Protein AF-A0A6N2K9S1-F1 (afdb_monomer_lite)

Organism: Salix viminalis (NCBI:txid40686)

Structure (mmCIF, N/CA/C/O backbone):
data_AF-A0A6N2K9S1-F1
#
_entry.id   AF-A0A6N2K9S1-F1
#
loop_
_atom_site.group_PDB
_atom_site.id
_atom_site.type_symbol
_atom_site.label_atom_id
_atom_site.label_alt_id
_atom_site.label_comp_id
_atom_site.label_asym_id
_atom_site.label_entity_id
_atom_site.label_seq_id
_atom_site.pdbx_PDB_ins_code
_atom_site.Cartn_x
_atom_site.Cartn_y
_atom_site.Cartn_z
_atom_site.occupancy
_atom_site.B_iso_or_equiv
_atom_site.auth_seq_id
_atom_site.auth_comp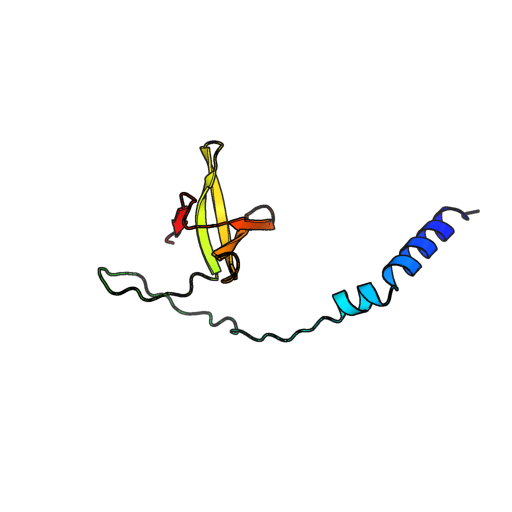_id
_atom_site.auth_asym_id
_atom_site.auth_atom_id
_atom_site.pdbx_PDB_model_num
ATOM 1 N N . MET A 1 1 ? -35.630 1.656 -39.416 1.00 49.81 1 MET A N 1
ATOM 2 C CA . MET A 1 1 ? -34.211 1.438 -39.791 1.00 49.81 1 MET A CA 1
ATOM 3 C C . MET A 1 1 ? -33.388 2.363 -38.896 1.00 49.81 1 MET A C 1
ATOM 5 O O . MET A 1 1 ? -33.482 3.559 -39.085 1.00 49.81 1 MET A O 1
ATOM 9 N N . SER A 1 2 ? -32.845 1.962 -37.740 1.00 58.00 2 SER A N 1
ATOM 10 C CA . SER A 1 2 ? -31.787 0.965 -37.463 1.00 58.00 2 SER A CA 1
ATOM 11 C C . SER A 1 2 ? -30.482 1.196 -38.244 1.00 58.00 2 SER A C 1
ATOM 13 O O . SER A 1 2 ? -29.958 0.278 -38.862 1.00 58.00 2 SER A O 1
ATOM 15 N N . SER A 1 3 ? -29.991 2.439 -38.278 1.00 58.62 3 SER A N 1
ATOM 16 C CA . SER A 1 3 ? -28.684 2.793 -38.863 1.00 58.62 3 SER A CA 1
ATOM 17 C C . SER A 1 3 ? -27.687 3.313 -37.819 1.00 58.62 3 SER A C 1
ATOM 19 O O . SER A 1 3 ? -26.516 2.951 -37.871 1.00 58.62 3 SER A O 1
ATOM 21 N N . ASP A 1 4 ? -28.142 4.077 -36.823 1.00 60.47 4 ASP A N 1
ATOM 22 C CA . ASP A 1 4 ? -27.254 4.703 -35.830 1.00 60.47 4 ASP A CA 1
ATOM 23 C C . ASP A 1 4 ? -26.650 3.698 -34.828 1.00 60.47 4 ASP A C 1
ATOM 25 O O . ASP A 1 4 ? -25.444 3.684 -34.581 1.00 60.47 4 ASP A O 1
ATOM 29 N N . ALA A 1 5 ? -27.462 2.760 -34.327 1.00 62.50 5 ALA A N 1
ATOM 30 C CA . ALA A 1 5 ? -26.995 1.726 -33.401 1.00 62.50 5 ALA A CA 1
ATOM 31 C C . ALA A 1 5 ? -25.998 0.756 -34.058 1.00 62.50 5 ALA A C 1
ATOM 33 O O . ALA A 1 5 ? -25.010 0.366 -33.438 1.00 62.50 5 ALA A O 1
ATOM 34 N N . ALA A 1 6 ? -26.221 0.406 -35.328 1.00 61.09 6 ALA A N 1
ATOM 35 C CA . ALA A 1 6 ? -25.298 -0.436 -36.083 1.00 61.09 6 ALA A CA 1
ATOM 36 C C . ALA A 1 6 ? -23.959 0.282 -36.320 1.00 61.09 6 ALA A C 1
ATOM 38 O O . ALA A 1 6 ? -22.901 -0.317 -36.133 1.00 61.09 6 ALA A O 1
ATOM 39 N N . LEU A 1 7 ? -23.992 1.579 -36.643 1.00 62.25 7 LEU A N 1
ATOM 40 C CA . LEU A 1 7 ? -22.786 2.384 -36.840 1.00 62.25 7 LEU A CA 1
ATOM 41 C C . LEU A 1 7 ? -21.971 2.527 -35.544 1.00 62.25 7 LEU A C 1
ATOM 43 O O . LEU A 1 7 ? -20.745 2.407 -35.565 1.00 62.25 7 LEU A O 1
ATOM 47 N N . LYS A 1 8 ? -22.645 2.686 -34.400 1.00 60.38 8 LYS A N 1
ATOM 48 C CA . LYS A 1 8 ? -21.999 2.704 -33.081 1.00 60.38 8 LYS A CA 1
ATOM 49 C C . LYS A 1 8 ? -21.341 1.376 -32.712 1.00 60.38 8 LYS A C 1
ATOM 51 O O . LYS A 1 8 ? -20.229 1.381 -32.191 1.00 60.38 8 LYS A O 1
ATOM 56 N N . LEU A 1 9 ? -21.992 0.248 -32.994 1.00 60.94 9 LEU A N 1
ATOM 57 C CA . LEU A 1 9 ? -21.418 -1.073 -32.718 1.00 60.94 9 LEU A CA 1
ATOM 58 C C . LEU A 1 9 ? -20.174 -1.338 -33.572 1.00 60.94 9 LEU A C 1
ATOM 60 O O . LEU A 1 9 ? -19.175 -1.840 -33.059 1.00 60.94 9 LEU A O 1
ATOM 64 N N . VAL A 1 10 ? -20.195 -0.935 -34.845 1.00 61.00 10 VAL A N 1
ATOM 65 C CA . VAL A 1 10 ? -19.034 -1.064 -35.736 1.00 61.00 10 VAL A CA 1
ATOM 66 C C . VAL A 1 10 ? -17.878 -0.178 -35.263 1.00 61.00 10 VAL A C 1
ATOM 68 O O . VAL A 1 10 ? -16.741 -0.644 -35.225 1.00 61.00 10 VAL A O 1
ATOM 71 N N . ALA A 1 11 ? -18.145 1.054 -34.817 1.00 59.62 11 ALA A N 1
ATOM 72 C CA . ALA A 1 11 ? -17.110 1.936 -34.273 1.00 59.62 11 ALA A CA 1
ATOM 73 C C . ALA A 1 11 ? -16.437 1.349 -33.017 1.00 59.62 11 ALA A C 1
ATOM 75 O O . ALA A 1 11 ? -15.210 1.375 -32.898 1.00 59.62 11 ALA A O 1
ATOM 76 N N . CYS A 1 12 ? -17.216 0.748 -32.112 1.00 58.12 12 CYS A N 1
ATOM 77 C CA . CYS A 1 12 ? -16.677 0.056 -30.941 1.00 58.12 12 CYS A CA 1
ATOM 78 C C . CYS A 1 12 ? -15.856 -1.183 -31.332 1.00 58.12 12 CYS A C 1
ATOM 80 O O . CYS A 1 12 ? -14.761 -1.377 -30.804 1.00 58.12 12 CYS A O 1
ATOM 82 N N . GLN A 1 13 ? -16.336 -1.985 -32.289 1.00 61.59 13 GLN A N 1
ATOM 83 C CA . GLN A 1 13 ? -15.641 -3.186 -32.763 1.00 61.59 13 GLN A CA 1
ATOM 84 C C . GLN A 1 13 ? -14.293 -2.856 -33.427 1.00 61.59 13 GLN A C 1
ATOM 86 O O . GLN A 1 13 ? -13.303 -3.563 -33.228 1.00 61.59 13 GLN A O 1
ATOM 91 N N . VAL A 1 14 ? -14.228 -1.760 -34.189 1.00 61.66 14 VAL A N 1
ATOM 92 C CA . VAL A 1 14 ? -12.988 -1.301 -34.828 1.00 61.66 14 VAL A CA 1
ATOM 93 C C . VAL A 1 14 ? -11.997 -0.792 -33.777 1.00 61.66 14 VAL A C 1
ATOM 95 O O . VAL A 1 14 ? -10.821 -1.157 -33.836 1.00 61.66 14 VAL A O 1
ATOM 98 N N . ALA A 1 15 ? -12.459 -0.059 -32.758 1.00 59.38 15 ALA A N 1
ATOM 99 C CA . ALA A 1 15 ? -11.606 0.432 -31.674 1.00 59.38 15 ALA A CA 1
ATOM 100 C C . ALA A 1 15 ? -10.941 -0.703 -30.866 1.00 59.38 15 ALA A C 1
ATOM 102 O O . ALA A 1 15 ? -9.753 -0.614 -30.546 1.00 59.38 15 ALA A O 1
ATOM 103 N N . VAL A 1 16 ? -11.658 -1.802 -30.595 1.00 56.69 16 VAL A N 1
ATOM 104 C CA . VAL A 1 16 ? -11.101 -2.960 -29.860 1.00 56.69 16 VAL A CA 1
ATOM 105 C C . VAL A 1 16 ? -10.188 -3.852 -30.710 1.00 56.69 16 VAL A C 1
ATOM 107 O O . VAL A 1 16 ? -9.441 -4.664 -30.169 1.00 56.69 16 VAL A O 1
ATOM 110 N N . SER A 1 17 ? -10.203 -3.697 -32.038 1.00 55.53 17 SER A N 1
ATOM 111 C CA . SER A 1 17 ? -9.374 -4.483 -32.966 1.00 55.53 17 SER A CA 1
ATOM 112 C C . SER A 1 17 ? -7.976 -3.898 -33.224 1.00 55.53 17 SER A C 1
ATOM 114 O O . SER A 1 17 ? -7.177 -4.503 -33.941 1.00 55.53 17 SER A O 1
ATOM 116 N N . SER A 1 18 ? -7.662 -2.758 -32.600 1.00 57.03 18 SER A N 1
ATOM 117 C CA . SER A 1 18 ? -6.359 -2.092 -32.657 1.00 57.03 18 SER A CA 1
ATOM 118 C C . SER A 1 18 ? -5.199 -3.042 -32.295 1.00 57.03 18 SER A C 1
ATOM 120 O O . SER A 1 18 ? -5.234 -3.676 -31.234 1.00 57.03 18 SER A O 1
ATOM 122 N N . PRO A 1 19 ? -4.118 -3.103 -33.101 1.00 53.69 19 PRO A N 1
ATOM 123 C CA . PRO A 1 19 ? -2.922 -3.894 -32.792 1.00 53.69 19 PRO A CA 1
ATOM 124 C C . PRO A 1 19 ? -2.298 -3.561 -31.425 1.00 53.69 19 PRO A C 1
ATOM 126 O O . PRO A 1 19 ? -1.751 -4.445 -30.769 1.00 53.69 19 PRO A O 1
ATOM 129 N N . LYS A 1 20 ? -2.447 -2.313 -30.947 1.00 51.91 20 LYS A N 1
ATOM 130 C CA . LYS A 1 20 ? -1.986 -1.880 -29.613 1.00 51.91 20 LYS A CA 1
ATOM 131 C C . LYS A 1 20 ? -2.773 -2.529 -28.470 1.00 51.91 20 LYS A C 1
ATOM 133 O O . LYS A 1 20 ? -2.200 -2.786 -27.418 1.00 51.91 20 LYS A O 1
ATOM 138 N N . LEU A 1 21 ? -4.058 -2.830 -28.673 1.00 49.03 21 LEU A N 1
ATOM 139 C CA . LEU A 1 21 ? -4.891 -3.508 -27.675 1.00 49.03 21 LEU A CA 1
ATOM 140 C C . LEU A 1 21 ? -4.699 -5.030 -27.741 1.00 49.03 21 LEU A C 1
ATOM 142 O O . LEU A 1 21 ? -4.689 -5.696 -26.708 1.00 49.03 21 LEU A O 1
ATOM 146 N N . LYS A 1 22 ? -4.413 -5.579 -28.931 1.00 47.44 22 LYS A N 1
ATOM 147 C CA . LYS A 1 22 ? -4.006 -6.987 -29.072 1.00 47.44 22 LYS A CA 1
ATOM 148 C C . LYS A 1 22 ? -2.693 -7.290 -28.351 1.00 47.44 22 LYS A C 1
ATOM 150 O O . LYS A 1 22 ? -2.580 -8.367 -27.786 1.00 47.44 22 LYS A O 1
ATOM 155 N N . ALA A 1 23 ? -1.753 -6.346 -28.287 1.00 48.00 23 ALA A N 1
ATOM 156 C CA . ALA A 1 23 ? -0.546 -6.484 -27.467 1.00 48.00 23 ALA A CA 1
ATOM 157 C C . ALA A 1 23 ? -0.839 -6.430 -25.952 1.00 48.00 23 ALA A C 1
ATOM 159 O O . ALA A 1 23 ? -0.182 -7.120 -25.183 1.00 48.00 23 ALA A O 1
ATOM 160 N N . MET A 1 24 ? -1.861 -5.680 -25.522 1.00 48.34 24 MET A N 1
ATOM 161 C CA . MET A 1 24 ? -2.267 -5.598 -24.108 1.00 48.34 24 MET A CA 1
ATOM 162 C C . MET A 1 24 ? -3.088 -6.811 -23.641 1.00 48.34 24 MET A C 1
ATOM 164 O O . MET A 1 24 ? -3.026 -7.169 -22.471 1.00 48.34 24 MET A O 1
ATOM 168 N N . LEU A 1 25 ? -3.831 -7.469 -24.539 1.00 47.22 25 LEU A N 1
ATOM 169 C CA . LEU A 1 25 ? -4.551 -8.719 -24.244 1.00 47.22 25 LEU A CA 1
ATOM 170 C C . LEU A 1 25 ? -3.706 -9.978 -24.508 1.00 47.22 25 LEU A C 1
ATOM 172 O O . LEU A 1 25 ? -3.980 -11.033 -23.944 1.00 47.22 25 LEU A O 1
ATOM 176 N N . SER A 1 26 ? -2.674 -9.869 -25.351 1.00 46.03 26 SER A N 1
ATOM 177 C CA . SER A 1 26 ? -1.697 -10.928 -25.643 1.00 46.03 26 SER A CA 1
ATOM 178 C C . SER A 1 26 ? -0.387 -10.758 -24.865 1.00 46.03 26 SER A C 1
ATOM 180 O O . SER A 1 26 ? 0.598 -11.427 -25.174 1.00 46.03 26 SER A O 1
ATOM 182 N N . GLY A 1 27 ? -0.366 -9.898 -23.846 1.00 43.03 27 GLY A N 1
ATOM 183 C CA . GLY A 1 27 ? 0.718 -9.784 -22.873 1.00 43.03 27 GLY A CA 1
ATOM 184 C C . GLY A 1 27 ? 0.639 -10.904 -21.842 1.00 43.03 27 GLY A C 1
ATOM 185 O O . GLY A 1 27 ? 0.489 -10.656 -20.651 1.00 43.03 27 GLY A O 1
ATOM 186 N N . LYS A 1 28 ? 0.701 -12.155 -22.310 1.00 47.56 28 LYS A N 1
ATOM 187 C CA . LYS A 1 28 ? 1.128 -13.284 -21.484 1.00 47.56 28 LYS A CA 1
ATOM 188 C C . LYS A 1 28 ? 2.633 -13.147 -21.274 1.00 47.56 28 LYS A C 1
ATOM 190 O O . LYS A 1 28 ? 3.401 -13.914 -21.843 1.00 47.56 28 LYS A O 1
ATOM 195 N N . ASP A 1 29 ? 3.036 -12.195 -20.444 1.00 44.06 29 ASP A N 1
ATOM 196 C CA . ASP A 1 29 ? 4.307 -12.338 -19.753 1.00 44.06 29 ASP A CA 1
ATOM 197 C C . ASP A 1 29 ? 4.059 -13.241 -18.555 1.00 44.06 29 ASP A C 1
ATOM 199 O O . ASP A 1 29 ? 3.554 -12.869 -17.495 1.00 44.06 29 ASP A O 1
ATOM 203 N N . VAL A 1 30 ? 4.345 -14.506 -18.832 1.00 46.38 30 VAL A N 1
ATOM 204 C CA . VAL A 1 30 ? 4.582 -15.566 -17.874 1.00 46.38 30 VAL A CA 1
ATOM 205 C C . VAL A 1 30 ? 5.682 -15.092 -16.926 1.00 46.38 30 VAL A C 1
ATOM 207 O O . VAL A 1 30 ? 6.863 -15.285 -17.184 1.00 46.38 30 VAL A O 1
ATOM 210 N N . TYR A 1 31 ? 5.290 -14.510 -15.801 1.00 45.88 31 TYR A N 1
ATOM 211 C CA . TYR A 1 31 ? 6.110 -14.543 -14.600 1.00 45.88 31 TYR A CA 1
ATOM 212 C C . TYR A 1 31 ? 5.424 -15.473 -13.615 1.00 45.88 31 TYR A C 1
ATOM 214 O O . TYR A 1 31 ? 4.565 -15.083 -12.827 1.00 45.88 31 TYR A O 1
ATOM 222 N N . GLN A 1 32 ? 5.783 -16.753 -13.715 1.00 49.53 32 GLN A N 1
ATOM 223 C CA . GLN A 1 32 ? 5.537 -17.692 -12.636 1.00 49.53 32 GLN A CA 1
ATOM 224 C C . GLN A 1 32 ? 6.381 -17.253 -11.443 1.00 49.53 32 GLN A C 1
ATOM 226 O O . GLN A 1 32 ? 7.584 -17.480 -11.426 1.00 49.53 32 GLN A O 1
ATOM 231 N N . ASN A 1 33 ? 5.746 -16.643 -10.449 1.00 47.22 33 ASN A N 1
ATOM 232 C CA . ASN A 1 33 ? 6.269 -16.642 -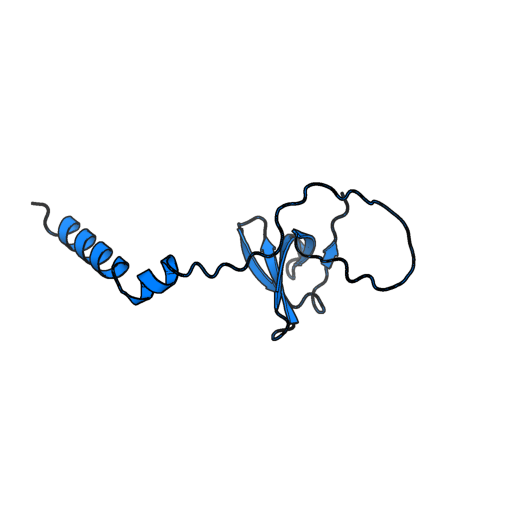9.093 1.00 47.22 33 ASN A CA 1
ATOM 233 C C . ASN A 1 33 ? 5.203 -17.234 -8.176 1.00 47.22 33 ASN A C 1
ATOM 235 O O . ASN A 1 33 ? 4.209 -16.587 -7.864 1.00 47.22 33 ASN A O 1
ATOM 239 N N . GLY A 1 34 ? 5.455 -18.485 -7.784 1.00 42.69 34 GLY A N 1
ATOM 240 C CA . GLY A 1 34 ? 4.865 -19.152 -6.629 1.00 42.69 34 GLY A CA 1
ATOM 241 C C . GLY A 1 34 ? 3.425 -19.612 -6.809 1.00 42.69 34 GLY A C 1
ATOM 242 O O . GLY A 1 34 ? 2.487 -18.844 -6.629 1.00 42.69 34 GLY A O 1
ATOM 243 N N . GLY A 1 35 ? 3.243 -20.903 -7.091 1.00 36.81 35 GLY A N 1
ATOM 244 C CA . GLY A 1 35 ? 1.958 -21.559 -6.879 1.00 36.81 35 GLY 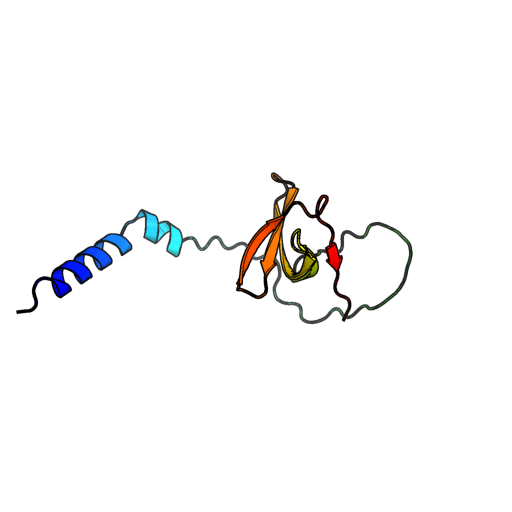A CA 1
ATOM 245 C C . GLY A 1 35 ? 1.477 -21.381 -5.435 1.00 36.81 35 GLY A C 1
ATOM 246 O O . GLY A 1 35 ? 2.282 -21.308 -4.508 1.00 36.81 35 GLY A O 1
ATOM 247 N N . LEU A 1 36 ? 0.154 -21.317 -5.271 1.00 52.06 36 LEU A N 1
ATOM 248 C CA . LEU A 1 36 ? -0.554 -21.397 -3.994 1.00 52.06 36 LEU A CA 1
ATOM 249 C C . LEU A 1 36 ? -0.085 -22.633 -3.210 1.00 52.06 36 LEU A C 1
ATOM 251 O O . LEU A 1 36 ? -0.650 -23.716 -3.352 1.00 52.06 36 LEU A O 1
ATOM 255 N N . HIS A 1 37 ? 0.929 -22.477 -2.362 1.00 39.59 37 HIS A N 1
ATOM 256 C CA . HIS A 1 37 ? 1.150 -23.402 -1.264 1.00 39.59 37 HIS A CA 1
ATOM 257 C C . HIS A 1 37 ? 0.263 -22.947 -0.111 1.00 39.59 37 HIS A C 1
ATOM 259 O O . HIS A 1 37 ? 0.631 -22.149 0.745 1.00 39.59 37 HIS A O 1
ATOM 265 N N . ILE A 1 38 ? -0.967 -23.453 -0.150 1.00 52.72 38 ILE A N 1
ATOM 266 C CA . ILE A 1 38 ? -1.777 -23.662 1.042 1.00 52.72 38 ILE A CA 1
ATOM 267 C C . ILE A 1 38 ? -0.899 -24.387 2.071 1.00 52.72 38 ILE A C 1
ATOM 269 O O . ILE A 1 38 ? -0.383 -25.472 1.806 1.00 52.72 38 ILE A O 1
ATOM 273 N N . GLY A 1 39 ? -0.701 -23.748 3.224 1.00 49.34 39 GLY A N 1
ATOM 274 C CA . GLY A 1 39 ? -0.020 -24.326 4.378 1.00 49.34 39 GLY A CA 1
ATOM 275 C C . GLY A 1 39 ? 1.279 -23.624 4.763 1.00 49.34 39 GLY A C 1
ATOM 276 O O . GLY A 1 39 ? 2.360 -24.089 4.424 1.00 49.34 39 GLY A O 1
ATOM 277 N N . SER A 1 40 ? 1.175 -22.578 5.581 1.00 46.34 40 SER A N 1
ATOM 278 C CA . SER A 1 40 ? 2.102 -22.419 6.703 1.00 46.34 40 SER A CA 1
ATOM 279 C C . SER A 1 40 ? 1.419 -21.629 7.813 1.00 46.34 40 SER A C 1
ATOM 281 O O . SER A 1 40 ? 1.462 -20.404 7.862 1.00 46.34 40 SER A O 1
ATOM 283 N N . SER A 1 41 ? 0.732 -22.354 8.694 1.00 64.25 41 SER A N 1
ATOM 284 C CA . SER A 1 41 ? 0.413 -21.851 10.022 1.00 64.25 41 SER A CA 1
ATOM 285 C C . SER A 1 41 ? 1.693 -21.906 10.847 1.00 64.25 41 SER A C 1
ATOM 287 O O . SER A 1 41 ? 2.087 -22.996 11.258 1.00 64.25 41 SER A O 1
ATOM 289 N N . GLN A 1 42 ? 2.333 -20.778 11.125 1.00 47.56 42 GLN A N 1
ATOM 290 C CA . GLN A 1 42 ? 3.202 -20.688 12.298 1.00 47.56 42 GLN A CA 1
ATOM 291 C C . GLN A 1 42 ? 2.925 -19.380 13.015 1.00 47.56 42 GLN A C 1
ATOM 293 O O . GLN A 1 42 ? 3.490 -18.328 12.741 1.00 47.56 42 GLN A O 1
ATOM 298 N N . ASN A 1 43 ? 1.972 -19.507 13.932 1.00 55.78 43 ASN A N 1
ATOM 299 C CA . ASN A 1 43 ? 1.803 -18.609 15.045 1.00 55.78 43 ASN A CA 1
ATOM 300 C C . ASN A 1 43 ? 3.035 -18.707 15.963 1.00 55.78 43 ASN A C 1
ATOM 302 O O . ASN A 1 43 ? 3.468 -19.809 16.307 1.00 55.78 43 ASN A O 1
ATOM 306 N N . ALA A 1 44 ? 3.462 -17.530 16.411 1.00 46.97 44 ALA A N 1
ATOM 307 C CA . ALA A 1 44 ? 4.115 -17.237 17.679 1.00 46.97 44 ALA A CA 1
ATOM 308 C C . ALA A 1 44 ? 5.656 -17.241 17.791 1.00 46.97 44 ALA A C 1
ATOM 310 O O . ALA A 1 44 ? 6.366 -18.153 17.376 1.00 46.97 44 ALA A O 1
ATOM 311 N N . PHE A 1 45 ? 6.077 -16.212 18.544 1.00 42.31 45 PHE A N 1
ATOM 312 C CA . PHE A 1 45 ? 7.329 -16.010 19.285 1.00 42.31 45 PHE A CA 1
ATOM 313 C C . PHE A 1 45 ? 8.470 -15.357 18.485 1.00 42.31 45 PHE A C 1
ATOM 315 O O . PHE A 1 45 ? 9.070 -15.941 17.598 1.00 42.31 45 PHE A O 1
ATOM 322 N N . SER A 1 46 ? 8.669 -14.045 18.636 1.00 47.38 46 SER A N 1
ATOM 323 C CA . SER A 1 46 ? 9.361 -13.348 19.740 1.00 47.38 46 SER A CA 1
ATOM 324 C C . SER A 1 46 ? 10.827 -13.084 19.386 1.00 47.38 46 SER A C 1
ATOM 326 O O . SER A 1 46 ? 11.606 -14.017 19.274 1.00 47.38 46 SER A O 1
ATOM 328 N N . ASN A 1 47 ? 11.178 -11.800 19.293 1.00 53.09 47 ASN A N 1
ATOM 329 C CA . ASN A 1 47 ? 12.530 -11.239 19.386 1.00 53.09 47 ASN A CA 1
ATOM 330 C C . ASN A 1 47 ? 13.632 -11.857 18.491 1.00 53.09 47 ASN A C 1
ATOM 332 O O . ASN A 1 47 ? 14.330 -12.776 18.910 1.00 53.09 47 ASN A O 1
ATOM 336 N N . LEU A 1 48 ? 13.910 -11.152 17.377 1.00 41.09 48 LEU A N 1
ATOM 337 C CA . LEU A 1 48 ? 15.146 -11.181 16.559 1.00 41.09 48 LEU A CA 1
ATOM 338 C C . LEU A 1 48 ? 15.309 -12.404 15.628 1.00 41.09 48 LEU A C 1
ATOM 340 O O . LEU A 1 48 ? 14.925 -13.497 16.024 1.00 41.09 48 LEU A O 1
ATOM 344 N N . PRO A 1 49 ? 15.950 -12.311 14.440 1.00 38.19 49 PRO A N 1
ATOM 345 C CA . PRO A 1 49 ? 16.422 -11.178 13.633 1.00 38.19 49 PRO A CA 1
ATOM 346 C C . PRO A 1 49 ? 15.424 -10.848 12.507 1.00 38.19 49 PRO A C 1
ATOM 348 O O . PRO A 1 49 ? 14.419 -11.530 12.355 1.00 38.19 49 PRO A O 1
ATOM 351 N N . THR A 1 50 ? 15.665 -9.796 11.722 1.00 45.38 50 THR A N 1
ATOM 352 C CA . THR A 1 50 ? 14.843 -9.384 10.567 1.00 45.38 50 THR A CA 1
ATOM 353 C C . THR A 1 50 ? 14.766 -10.480 9.495 1.00 45.38 50 THR A C 1
ATOM 355 O O . THR A 1 50 ? 15.415 -10.398 8.453 1.00 45.38 50 THR A O 1
ATOM 358 N N . CYS A 1 51 ? 13.978 -11.526 9.734 1.00 46.69 51 CYS A N 1
ATOM 359 C CA . CYS A 1 51 ? 13.441 -12.356 8.678 1.00 46.69 51 CYS A CA 1
ATOM 360 C C . CYS A 1 51 ? 12.558 -11.429 7.854 1.00 46.69 51 CYS A C 1
ATOM 362 O O . CYS A 1 51 ? 11.520 -10.967 8.322 1.00 46.69 51 CYS A O 1
ATOM 364 N N . SER A 1 52 ? 12.997 -11.113 6.639 1.00 57.06 52 SER A N 1
ATOM 365 C CA . SER A 1 52 ? 12.136 -10.528 5.620 1.00 57.06 52 SER A CA 1
ATOM 366 C C . SER A 1 52 ? 11.101 -11.585 5.234 1.00 57.06 52 SER A C 1
ATOM 368 O O . SER A 1 52 ? 11.208 -12.228 4.189 1.00 57.06 52 SER A O 1
ATOM 370 N N . CYS A 1 53 ? 10.144 -11.847 6.123 1.00 66.00 53 CYS A N 1
ATOM 371 C CA . CYS A 1 53 ? 8.966 -12.613 5.778 1.00 66.00 53 CYS A CA 1
ATOM 372 C C . CYS A 1 53 ? 8.322 -11.882 4.603 1.00 66.00 53 CYS A C 1
ATOM 374 O O . CYS A 1 53 ? 8.135 -10.664 4.644 1.00 66.00 53 CYS A O 1
ATOM 376 N N . ASN A 1 54 ? 8.076 -12.613 3.519 1.00 82.12 54 ASN A N 1
ATOM 377 C CA . ASN A 1 54 ? 7.401 -12.046 2.370 1.00 82.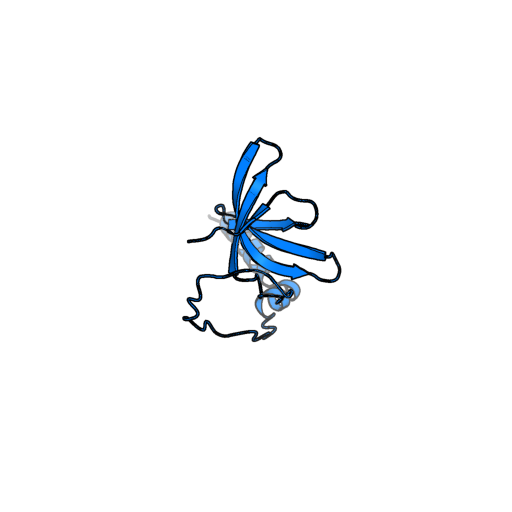12 54 ASN A CA 1
ATOM 378 C C . ASN A 1 54 ? 6.015 -11.574 2.827 1.00 82.12 54 AS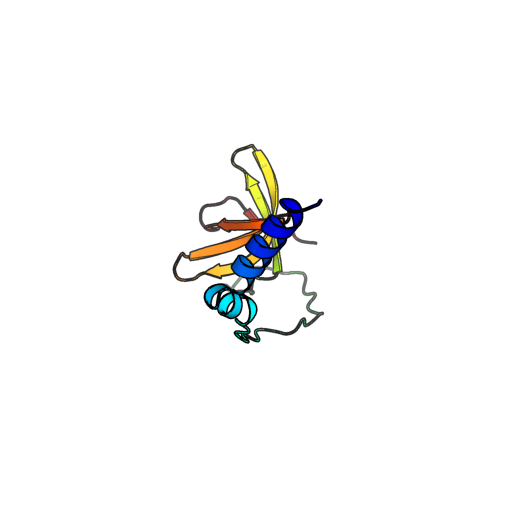N A C 1
ATOM 380 O O . ASN A 1 54 ? 5.196 -12.393 3.222 1.00 82.12 54 ASN A O 1
ATOM 384 N N . CYS A 1 55 ? 5.778 -10.264 2.799 1.00 89.44 55 CYS A N 1
ATOM 385 C CA . CYS A 1 55 ? 4.517 -9.667 3.226 1.00 89.44 55 CYS A CA 1
ATOM 386 C C . CYS A 1 55 ? 3.443 -9.696 2.126 1.00 89.44 55 CYS A C 1
ATOM 388 O O . CYS A 1 55 ? 2.332 -9.221 2.337 1.00 89.44 55 CYS A O 1
ATOM 390 N N . ILE A 1 56 ? 3.747 -10.226 0.934 1.00 92.88 56 ILE A N 1
ATOM 391 C CA . ILE A 1 56 ? 2.770 -10.362 -0.149 1.00 92.88 56 ILE A CA 1
ATOM 392 C C . ILE A 1 56 ? 1.685 -11.360 0.263 1.00 92.88 56 ILE A C 1
ATOM 394 O O . ILE A 1 56 ? 1.971 -12.507 0.588 1.00 92.88 56 ILE A O 1
ATOM 398 N N . GLY A 1 57 ? 0.430 -10.931 0.162 1.00 92.69 57 GLY A N 1
ATOM 399 C CA . GLY A 1 57 ? -0.748 -11.697 0.560 1.00 92.69 57 GLY A CA 1
ATOM 400 C C . GLY A 1 57 ? -1.254 -11.358 1.959 1.00 92.69 57 GLY A C 1
ATOM 401 O O . GLY A 1 57 ? -2.415 -11.641 2.243 1.00 92.69 57 GLY A O 1
ATOM 402 N N . GLU A 1 58 ? -0.440 -10.695 2.781 1.00 93.62 58 GLU A N 1
ATOM 403 C CA . GLU A 1 58 ? -0.828 -10.300 4.131 1.00 93.62 58 GLU A CA 1
ATOM 404 C C . GLU A 1 58 ? -1.867 -9.176 4.117 1.00 93.62 58 GLU A C 1
ATOM 406 O O . GLU A 1 58 ? -1.852 -8.281 3.258 1.00 93.62 58 GLU A O 1
ATOM 411 N N . VAL A 1 59 ? -2.771 -9.236 5.096 1.00 94.06 59 VAL A N 1
ATOM 412 C CA . VAL A 1 59 ? -3.777 -8.203 5.341 1.00 94.06 59 VAL A CA 1
ATOM 413 C C . VAL A 1 59 ? -3.179 -7.152 6.263 1.00 94.06 59 VAL A C 1
ATOM 415 O O . VAL A 1 59 ? -2.633 -7.457 7.323 1.00 94.06 59 VAL A O 1
ATOM 418 N N . VAL A 1 60 ? -3.320 -5.897 5.864 1.00 94.31 60 VAL A N 1
ATOM 419 C CA . VAL A 1 60 ? -2.894 -4.737 6.634 1.00 94.31 60 VAL A CA 1
ATOM 420 C C . VAL A 1 60 ? -4.086 -3.859 6.969 1.00 94.31 60 VAL A C 1
ATOM 422 O O . VAL A 1 60 ? -4.989 -3.657 6.151 1.00 94.31 60 VAL A O 1
ATOM 425 N N . ARG A 1 61 ? -4.067 -3.326 8.183 1.00 94.38 61 ARG A N 1
ATOM 426 C CA . ARG A 1 61 ? -4.947 -2.260 8.642 1.00 94.38 61 ARG A CA 1
ATOM 427 C C . ARG A 1 61 ? -4.211 -0.939 8.457 1.00 94.38 61 ARG A C 1
ATOM 429 O O . ARG A 1 61 ? -3.079 -0.819 8.911 1.00 94.38 61 ARG A O 1
ATOM 436 N N . LEU A 1 62 ? -4.838 0.032 7.800 1.00 92.69 62 LEU A N 1
ATOM 437 C CA . LEU A 1 62 ? -4.304 1.379 7.599 1.00 92.69 62 LEU A CA 1
ATOM 438 C C . LEU A 1 62 ? -5.201 2.420 8.265 1.00 92.69 62 LEU A C 1
ATOM 440 O O . LEU A 1 62 ? -6.429 2.375 8.123 1.00 92.69 62 LEU A O 1
ATOM 444 N N . SER A 1 63 ? -4.577 3.388 8.926 1.00 88.31 63 SER A N 1
ATOM 445 C CA . SER A 1 63 ? -5.245 4.579 9.446 1.00 88.31 63 SER A CA 1
ATOM 446 C C . SER A 1 63 ? -5.336 5.630 8.331 1.00 88.31 63 SER A C 1
ATOM 448 O O . SER A 1 63 ? -4.322 6.141 7.861 1.00 88.31 63 SER A O 1
ATOM 450 N N . SER A 1 64 ? -6.543 5.944 7.854 1.00 75.56 64 SER A N 1
ATOM 451 C CA . SER A 1 64 ? -6.755 7.008 6.860 1.00 75.56 64 SER A CA 1
ATOM 452 C C . SER A 1 64 ? -6.672 8.397 7.501 1.00 75.56 64 SER A C 1
ATOM 454 O O . SER A 1 64 ? -7.025 8.576 8.662 1.00 75.56 64 SER A O 1
ATOM 456 N N . LEU A 1 65 ? -6.343 9.416 6.699 1.00 65.75 65 LEU A N 1
ATOM 457 C CA . LEU A 1 65 ? -6.386 10.842 7.076 1.00 65.75 65 LEU A CA 1
ATOM 458 C C . LEU A 1 65 ? -7.769 11.332 7.547 1.00 65.75 65 LEU A C 1
ATOM 460 O O . LEU A 1 65 ? -7.889 12.435 8.066 1.00 65.75 65 LEU A O 1
ATOM 464 N N . THR A 1 66 ? -8.820 10.549 7.305 1.00 76.81 66 THR A N 1
ATOM 465 C CA . THR A 1 66 ? -10.209 10.856 7.689 1.00 76.81 66 THR A CA 1
ATOM 466 C C . THR A 1 66 ? -10.649 10.114 8.955 1.00 76.81 66 THR A C 1
ATOM 468 O O . THR A 1 66 ? -11.847 9.967 9.183 1.00 76.81 66 THR A O 1
ATOM 471 N N . ASP A 1 67 ? -9.695 9.592 9.734 1.00 72.69 67 ASP A N 1
ATOM 472 C CA . ASP A 1 67 ? -9.900 8.723 10.906 1.00 72.69 67 ASP A CA 1
ATOM 473 C C . ASP A 1 67 ? -10.681 7.431 10.607 1.00 72.69 67 ASP A C 1
ATOM 475 O O . ASP A 1 67 ? -11.114 6.708 11.505 1.00 72.69 67 ASP A O 1
ATOM 479 N N . GLN A 1 68 ? -10.850 7.101 9.326 1.00 84.12 68 GLN A N 1
ATOM 480 C CA . GLN A 1 68 ? -11.434 5.839 8.901 1.00 84.12 68 GLN A CA 1
ATOM 481 C C . GLN A 1 68 ? -10.357 4.762 8.843 1.00 84.12 68 GLN A C 1
ATOM 483 O O . GLN A 1 68 ? -9.286 4.948 8.265 1.00 84.12 68 GLN A O 1
ATOM 488 N N . ILE A 1 69 ? -10.662 3.612 9.430 1.00 89.19 69 ILE A N 1
ATOM 489 C CA . ILE A 1 69 ? -9.815 2.431 9.334 1.00 89.19 69 ILE A CA 1
ATOM 490 C C . ILE A 1 69 ? -10.125 1.745 8.007 1.00 89.19 69 ILE A C 1
ATOM 492 O O . ILE A 1 69 ? -11.287 1.474 7.704 1.00 89.19 69 ILE A O 1
ATOM 496 N N . CYS A 1 70 ? -9.089 1.450 7.231 1.00 90.88 70 CYS A N 1
ATOM 497 C CA . CYS A 1 70 ? -9.213 0.694 5.993 1.00 90.88 70 CYS A CA 1
ATOM 498 C C . CYS A 1 70 ? -8.412 -0.601 6.086 1.00 90.88 70 CYS A C 1
ATOM 500 O O . CYS A 1 70 ? -7.325 -0.625 6.661 1.00 90.88 70 CYS A O 1
ATOM 502 N N . PHE A 1 71 ? -8.919 -1.655 5.456 1.00 93.62 71 PHE A N 1
ATOM 503 C CA . PHE A 1 71 ? -8.195 -2.909 5.302 1.00 93.62 71 PHE A CA 1
ATOM 504 C C . PHE A 1 71 ? -7.767 -3.097 3.853 1.00 93.62 71 PHE A C 1
ATOM 506 O O . PHE A 1 71 ? -8.464 -2.706 2.912 1.00 93.62 71 PHE A O 1
ATOM 513 N N . GLY A 1 72 ? -6.599 -3.696 3.667 1.00 94.56 72 GLY A N 1
ATOM 514 C CA . GLY A 1 72 ? -6.094 -4.006 2.343 1.00 94.56 72 GLY A CA 1
ATOM 515 C C . GLY A 1 72 ? -5.129 -5.176 2.345 1.00 94.56 72 GLY A C 1
ATOM 516 O O . GLY A 1 72 ? -4.588 -5.556 3.376 1.00 94.56 72 GLY A O 1
ATOM 517 N N . ILE A 1 73 ? -4.917 -5.750 1.166 1.00 95.94 73 ILE A N 1
ATOM 518 C CA . ILE A 1 73 ? -4.001 -6.871 0.948 1.00 95.94 73 ILE A CA 1
ATOM 519 C C . ILE A 1 73 ? -2.779 -6.370 0.187 1.00 95.94 73 ILE A C 1
ATOM 521 O O . ILE A 1 73 ? -2.919 -5.751 -0.876 1.00 95.94 73 ILE A O 1
ATOM 525 N N . ILE A 1 74 ? -1.582 -6.690 0.678 1.00 95.62 74 ILE A N 1
ATOM 526 C CA . ILE A 1 74 ? -0.331 -6.391 -0.025 1.00 95.62 74 ILE A CA 1
ATOM 527 C C . ILE A 1 74 ? -0.224 -7.299 -1.252 1.00 95.62 74 ILE A C 1
ATOM 529 O O . ILE A 1 74 ? -0.171 -8.522 -1.146 1.00 95.62 74 ILE A O 1
ATOM 533 N N . LYS A 1 75 ? -0.180 -6.712 -2.450 1.00 96.00 75 LYS A N 1
ATOM 534 C CA . LYS A 1 75 ? -0.076 -7.462 -3.714 1.00 96.00 75 LYS A CA 1
ATOM 535 C C . LYS A 1 75 ? 1.335 -7.516 -4.279 1.00 96.00 75 LYS A C 1
ATOM 537 O O . LYS A 1 75 ? 1.686 -8.500 -4.920 1.00 96.00 75 LYS A O 1
ATOM 542 N N . ARG A 1 76 ? 2.123 -6.455 -4.096 1.00 94.62 76 ARG A N 1
ATOM 543 C CA . ARG A 1 76 ? 3.507 -6.357 -4.589 1.00 94.62 76 ARG A CA 1
ATOM 544 C C . ARG A 1 76 ? 4.267 -5.229 -3.906 1.00 94.62 76 ARG A C 1
ATOM 546 O O . ARG A 1 76 ? 3.645 -4.290 -3.412 1.00 94.62 76 ARG A O 1
ATOM 553 N N . TYR A 1 77 ? 5.589 -5.288 -4.001 1.00 94.00 77 TYR A N 1
ATOM 554 C CA . TYR A 1 77 ? 6.506 -4.196 -3.695 1.00 94.00 77 TYR A CA 1
ATOM 555 C C . TYR A 1 77 ? 7.220 -3.757 -4.978 1.00 94.00 77 TYR A C 1
ATOM 557 O O . TYR A 1 77 ? 7.679 -4.596 -5.752 1.00 94.00 77 TYR A O 1
ATOM 565 N N . ASP A 1 78 ? 7.270 -2.452 -5.217 1.00 92.31 78 ASP A N 1
ATOM 566 C CA . ASP A 1 78 ? 8.069 -1.834 -6.269 1.00 92.31 78 ASP A CA 1
ATOM 567 C C . ASP A 1 78 ? 9.320 -1.220 -5.639 1.00 92.31 78 ASP A C 1
ATOM 569 O O . ASP A 1 78 ? 9.237 -0.241 -4.897 1.00 92.31 78 ASP A O 1
ATOM 573 N N . GLU A 1 79 ? 10.480 -1.799 -5.942 1.00 91.44 79 GLU A N 1
ATOM 574 C CA . GLU A 1 79 ? 11.768 -1.374 -5.396 1.00 91.44 79 GLU A CA 1
ATOM 575 C C . GLU A 1 79 ? 12.188 0.016 -5.884 1.00 91.44 79 GLU A C 1
ATOM 577 O O . GLU A 1 79 ? 12.791 0.770 -5.120 1.00 91.44 79 GLU A O 1
ATOM 582 N N . TYR A 1 80 ? 11.829 0.393 -7.116 1.00 93.62 80 TYR A N 1
ATOM 583 C CA . TYR A 1 80 ? 12.235 1.677 -7.685 1.00 93.62 80 TYR A CA 1
ATOM 584 C C . TYR A 1 80 ? 11.533 2.839 -6.982 1.00 93.62 80 TYR A C 1
ATOM 586 O O . TYR A 1 80 ? 12.171 3.814 -6.583 1.00 93.62 80 TYR A O 1
ATOM 594 N N . SER A 1 81 ? 10.215 2.728 -6.789 1.00 94.19 81 SER A N 1
ATOM 595 C CA . SER A 1 81 ? 9.445 3.738 -6.055 1.00 94.19 81 SER A CA 1
ATOM 596 C C . SER A 1 81 ? 9.451 3.536 -4.538 1.00 94.19 81 SER A C 1
ATOM 598 O O . SER A 1 81 ? 9.033 4.437 -3.810 1.00 94.19 81 SER A O 1
ATOM 600 N N . ARG A 1 82 ? 9.923 2.375 -4.067 1.00 94.31 82 ARG A N 1
ATOM 601 C CA . ARG A 1 82 ? 9.837 1.897 -2.678 1.00 94.31 82 ARG A CA 1
ATOM 602 C C . ARG A 1 82 ? 8.403 1.883 -2.138 1.00 94.31 82 ARG A C 1
ATOM 604 O O . ARG A 1 82 ? 8.170 2.169 -0.966 1.00 94.31 82 ARG A O 1
ATOM 611 N N . LYS A 1 83 ? 7.430 1.549 -2.992 1.00 96.19 83 LYS A N 1
ATOM 612 C CA . LYS A 1 83 ? 6.001 1.512 -2.642 1.00 96.19 83 LYS A CA 1
ATOM 613 C C . LYS A 1 83 ? 5.421 0.110 -2.722 1.00 96.19 83 LYS A C 1
ATOM 615 O O . LYS A 1 83 ? 5.780 -0.685 -3.585 1.00 96.19 83 LYS A O 1
ATOM 620 N N . HIS A 1 84 ? 4.447 -0.155 -1.863 1.00 95.62 84 HIS A N 1
ATOM 621 C CA . HIS A 1 84 ? 3.629 -1.357 -1.905 1.00 95.62 84 HIS A CA 1
ATOM 622 C C . HIS A 1 84 ? 2.327 -1.086 -2.649 1.00 95.62 84 HIS A C 1
ATOM 624 O O . HIS A 1 84 ? 1.707 -0.037 -2.494 1.00 95.62 84 HIS A O 1
ATOM 630 N N . SER A 1 85 ? 1.893 -2.049 -3.452 1.00 96.88 85 SER A N 1
ATOM 631 C CA . SER A 1 85 ? 0.565 -2.046 -4.055 1.00 96.88 85 SER A CA 1
ATOM 632 C C . SER A 1 85 ? -0.409 -2.707 -3.092 1.00 96.88 85 SER A C 1
ATOM 634 O O . SER A 1 85 ? -0.291 -3.906 -2.837 1.00 96.88 85 SER A O 1
ATOM 636 N N . ILE A 1 86 ? -1.377 -1.943 -2.604 1.00 96.62 86 ILE A N 1
ATOM 637 C CA . ILE A 1 86 ? -2.404 -2.397 -1.668 1.00 96.62 86 ILE A CA 1
ATOM 638 C C . ILE A 1 86 ? -3.736 -2.480 -2.405 1.00 96.62 86 ILE A C 1
ATOM 640 O O . ILE A 1 86 ? -4.143 -1.506 -3.038 1.00 96.62 86 ILE A O 1
ATOM 644 N N . MET A 1 87 ? -4.386 -3.643 -2.350 1.00 97.06 87 MET A N 1
ATOM 645 C CA . MET A 1 87 ? -5.751 -3.841 -2.846 1.00 97.06 87 MET A CA 1
ATOM 646 C C . MET A 1 87 ? -6.727 -3.723 -1.679 1.00 97.06 87 MET A C 1
ATOM 648 O O . MET A 1 87 ? -6.638 -4.514 -0.742 1.00 97.06 87 MET A O 1
ATOM 652 N N . PHE A 1 88 ? -7.627 -2.750 -1.741 1.00 94.94 88 PHE A N 1
ATOM 653 C CA . PHE A 1 88 ? -8.618 -2.478 -0.701 1.00 94.94 88 PHE A CA 1
ATOM 654 C C . PHE A 1 88 ? -9.890 -3.309 -0.891 1.00 94.94 88 PHE A C 1
ATOM 656 O O . PHE A 1 88 ? -10.082 -3.963 -1.919 1.00 94.94 88 PHE A O 1
ATOM 663 N N . GLU A 1 89 ? -10.767 -3.268 0.111 1.00 92.75 89 GLU A N 1
ATOM 664 C CA . GLU A 1 89 ? -12.058 -3.972 0.133 1.00 92.75 89 GLU A CA 1
ATOM 665 C C . GLU A 1 89 ? -12.988 -3.581 -1.027 1.00 92.75 89 GLU A C 1
ATOM 667 O O . GLU A 1 89 ? -13.746 -4.412 -1.519 1.00 92.75 89 GLU A O 1
ATOM 672 N N . ASP A 1 90 ? -12.892 -2.341 -1.516 1.00 91.06 90 ASP A N 1
ATOM 673 C CA . ASP A 1 90 ? -13.643 -1.844 -2.678 1.00 91.06 90 ASP A CA 1
ATOM 674 C C . ASP A 1 90 ? -13.078 -2.332 -4.029 1.00 91.06 90 ASP A C 1
ATOM 676 O O . ASP A 1 90 ? -13.585 -1.974 -5.094 1.00 91.06 90 ASP A O 1
ATOM 680 N N . GLY A 1 91 ? -12.011 -3.138 -4.001 1.00 92.50 91 GLY A N 1
ATOM 681 C CA . GLY A 1 91 ? -11.295 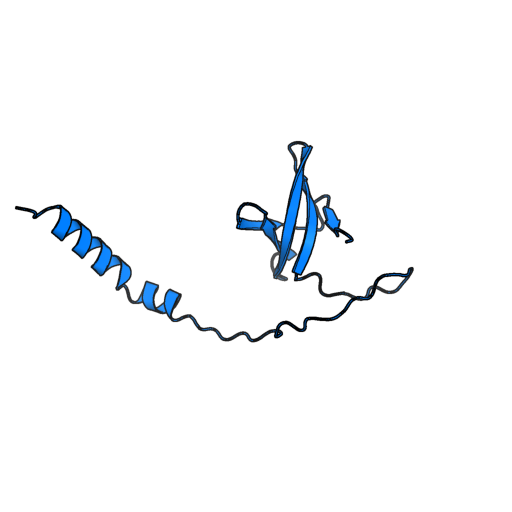-3.627 -5.176 1.00 92.50 91 GLY A CA 1
ATOM 682 C C . GLY A 1 91 ? -10.348 -2.602 -5.803 1.00 92.50 91 GLY A C 1
ATOM 683 O O . GLY A 1 91 ? -9.655 -2.928 -6.771 1.00 92.50 91 GLY A O 1
ATOM 684 N N . SER A 1 92 ? -10.274 -1.378 -5.271 1.00 94.12 92 SER A N 1
ATOM 685 C CA . SER A 1 92 ? -9.317 -0.378 -5.732 1.00 94.12 92 SER A CA 1
ATOM 686 C C . SER A 1 92 ? -7.894 -0.764 -5.331 1.00 94.12 92 SER A C 1
ATOM 688 O O . SER A 1 92 ? -7.651 -1.405 -4.307 1.00 94.12 92 SER A O 1
ATOM 690 N N . VAL A 1 93 ? -6.926 -0.369 -6.158 1.00 95.12 93 VAL A N 1
ATOM 691 C CA . VAL A 1 93 ? -5.505 -0.613 -5.902 1.00 95.12 93 VAL A CA 1
ATOM 692 C C . VAL A 1 93 ? -4.783 0.720 -5.787 1.00 95.12 93 VAL A C 1
ATOM 694 O O . VAL A 1 93 ? -4.861 1.546 -6.698 1.00 95.12 93 VAL A O 1
ATOM 697 N N . LYS A 1 94 ? -4.046 0.927 -4.691 1.00 94.38 94 LYS A N 1
ATOM 698 C CA . LYS A 1 94 ? -3.201 2.117 -4.498 1.00 94.38 94 LYS A CA 1
ATOM 699 C C . LYS A 1 94 ? -1.758 1.728 -4.222 1.00 94.38 94 LYS A C 1
ATOM 701 O O . LYS A 1 94 ? -1.482 0.673 -3.660 1.00 94.38 94 LYS A O 1
ATOM 706 N N . PHE A 1 95 ? -0.841 2.607 -4.611 1.00 95.62 95 PHE A N 1
ATOM 707 C CA . PHE A 1 95 ? 0.583 2.462 -4.333 1.00 95.62 95 PHE A CA 1
ATOM 708 C C . PHE A 1 95 ? 0.958 3.348 -3.156 1.00 95.62 95 PHE A C 1
ATOM 710 O O . PHE A 1 95 ? 0.938 4.576 -3.279 1.00 95.62 95 PHE A O 1
ATOM 717 N N . LEU A 1 96 ? 1.312 2.725 -2.041 1.00 94.00 96 LEU A N 1
ATOM 718 C CA . LEU A 1 96 ? 1.585 3.400 -0.783 1.00 94.00 96 LEU A CA 1
ATOM 719 C C . LEU A 1 96 ? 3.033 3.199 -0.367 1.00 94.00 96 LEU A C 1
ATOM 721 O O . LEU A 1 96 ? 3.583 2.099 -0.446 1.00 94.00 96 LEU A O 1
ATOM 725 N N . ASP A 1 97 ? 3.650 4.281 0.087 1.00 93.69 97 ASP A N 1
ATOM 726 C CA . ASP A 1 97 ? 4.927 4.208 0.781 1.00 93.69 97 ASP A CA 1
ATOM 727 C C . ASP A 1 97 ? 4.639 3.834 2.235 1.00 93.69 97 ASP A C 1
ATOM 729 O O . ASP A 1 97 ? 4.467 4.695 3.091 1.00 93.69 97 ASP A O 1
ATOM 733 N N . MET A 1 98 ? 4.561 2.531 2.505 1.00 90.38 98 MET A N 1
ATOM 734 C CA . MET A 1 98 ? 4.236 2.005 3.834 1.00 90.38 98 MET A CA 1
ATOM 735 C C . MET A 1 98 ? 5.238 2.433 4.922 1.00 90.38 98 MET A C 1
ATOM 737 O O . MET A 1 98 ? 4.949 2.278 6.096 1.00 90.38 98 MET A O 1
ATOM 741 N N . SER A 1 99 ? 6.401 3.005 4.586 1.00 90.38 99 SER A N 1
ATOM 742 C CA . SER A 1 99 ? 7.292 3.579 5.607 1.00 90.38 99 SER A CA 1
ATOM 743 C C . SER A 1 99 ? 6.803 4.921 6.172 1.00 90.38 99 SER A C 1
ATOM 745 O O . SER A 1 99 ? 7.340 5.390 7.173 1.00 90.38 99 SER A O 1
ATOM 747 N N . LYS A 1 100 ? 5.812 5.546 5.523 1.00 91.44 100 LYS A N 1
ATOM 748 C CA . LYS A 1 100 ? 5.254 6.860 5.882 1.00 91.44 100 LYS A CA 1
ATOM 749 C C . LYS A 1 100 ? 3.807 6.806 6.353 1.00 91.44 100 LYS A C 1
ATOM 751 O O . LYS A 1 100 ? 3.320 7.800 6.879 1.00 91.44 100 LYS A O 1
ATOM 756 N N . GLU A 1 101 ? 3.135 5.685 6.127 1.00 90.06 101 GLU A N 1
ATOM 757 C CA . GLU A 1 101 ? 1.760 5.474 6.566 1.00 90.06 101 GLU A CA 1
ATOM 758 C C . GLU A 1 101 ? 1.741 4.852 7.965 1.00 90.06 101 GLU A C 1
ATOM 760 O O . GLU A 1 101 ? 2.671 4.140 8.347 1.00 90.06 101 GLU A O 1
ATOM 765 N N . ASP A 1 102 ? 0.655 5.076 8.700 1.00 90.56 102 ASP A N 1
ATOM 766 C CA . ASP A 1 102 ? 0.361 4.341 9.928 1.00 90.56 102 ASP A CA 1
ATOM 767 C C . ASP A 1 102 ? -0.417 3.066 9.582 1.00 90.56 102 ASP A C 1
ATOM 769 O O . ASP A 1 102 ? -1.540 3.119 9.061 1.00 90.56 102 ASP A O 1
ATOM 773 N N . TRP A 1 103 ? 0.216 1.913 9.799 1.00 92.62 103 TRP A N 1
ATOM 774 C CA . TRP A 1 103 ? -0.347 0.613 9.461 1.00 92.62 103 TRP A CA 1
ATOM 775 C C . TRP A 1 103 ? 0.167 -0.499 10.373 1.00 92.62 103 TRP A C 1
ATOM 777 O O . TRP A 1 103 ? 1.266 -0.435 10.923 1.00 92.62 103 TRP A O 1
ATOM 787 N N . GLU A 1 104 ? -0.617 -1.568 10.460 1.00 92.81 104 GLU A N 1
ATOM 788 C CA . GLU A 1 104 ? -0.261 -2.794 11.172 1.00 92.81 104 GLU A CA 1
ATOM 789 C C . GLU A 1 104 ? -0.727 -4.035 10.402 1.00 92.81 104 GLU A C 1
ATOM 791 O O . GLU A 1 104 ? -1.697 -3.987 9.639 1.00 92.81 104 GLU A O 1
ATOM 796 N N . PHE A 1 105 ? -0.030 -5.160 10.586 1.00 92.06 105 PHE A N 1
ATOM 797 C CA . PHE A 1 105 ? -0.520 -6.453 10.108 1.00 92.06 105 PHE A CA 1
ATOM 798 C C . PHE A 1 105 ? -1.721 -6.895 10.939 1.00 92.06 105 PHE A C 1
ATOM 800 O O . PHE A 1 105 ? -1.723 -6.766 12.163 1.00 92.06 105 PHE A O 1
ATOM 807 N N . VAL A 1 106 ? -2.722 -7.468 10.277 1.00 90.12 106 VAL A N 1
ATOM 808 C CA . VAL A 1 106 ? -3.864 -8.072 10.963 1.00 90.12 106 VAL A CA 1
ATOM 809 C C . VAL A 1 106 ? -3.504 -9.506 11.336 1.00 90.12 106 VAL A C 1
ATOM 811 O O . VAL A 1 106 ? -3.333 -10.356 10.467 1.00 90.12 106 VAL A O 1
ATOM 814 N N . THR A 1 107 ? -3.397 -9.783 12.632 1.00 82.19 107 THR A N 1
ATOM 815 C CA . THR A 1 107 ? -3.249 -11.151 13.144 1.00 82.19 107 THR A CA 1
ATOM 816 C C . THR A 1 107 ? -4.621 -11.817 13.234 1.00 82.19 107 THR A C 1
ATOM 818 O O . THR A 1 107 ? -5.523 -11.250 13.855 1.00 82.19 107 THR A O 1
ATOM 821 N N . LEU A 1 108 ? -4.773 -12.997 12.627 1.00 59.47 108 LEU A N 1
ATOM 822 C CA . LEU A 1 108 ? -5.957 -13.855 12.771 1.00 59.47 108 LEU A CA 1
ATOM 823 C C . LEU A 1 108 ? -5.907 -14.689 14.056 1.00 59.47 108 LEU A C 1
ATOM 825 O O . LEU A 1 108 ? -4.794 -15.132 14.425 1.00 59.47 108 LEU A O 1
#

pLDDT: mean 71.61, std 20.71, range [36.81, 97.06]

Foldseek 3Di:
DPDPVVVVVVVVVVVCPDPVNVCVVVPPPDPDDDDDPDDDDDDDDDDDDPPPPPQAQFKKWFQDPVRDIWIWGFHDADPVVRWTWTQTPVRDTDTDNVVPTDMDTDDD

Radius of gyration: 21.45 Å; chains: 1; bounding box: 51×35×60 Å

Sequence (108 aa):
MSSDAALKLVACQVAVSSPKLKAMLSGKDVYQNGGLHIGSSQNAFSNLPTCSCNCIGEVVRLSSLTDQICFGIIKRYDEYSRKHSIMFEDGSVKFLDMSKEDWEFVTL

Secondary structure (DSSP, 8-state):
---HHHHHHHHHHHHHT-HHHHHHHS-----------------------------TT-EEEEE-TTS-EEEEEEEEEETTTTEEEEEETTS-EEEE-TTTS-EEE---